Protein AF-A0A960FX25-F1 (afdb_monomer_lite)

Radius of gyration: 19.7 Å; chains: 1; bounding box: 43×53×53 Å

Sequence (145 aa):
MQFTADTWQDPAIFGINRLPGRSVPLGRPTLDGNADRIDLAGQWAFSHHTGTADLDPVELGRLGADGPPVEVPGVWQLQGCGRPYYLANTYPPGIGKRASRIPDIDPAYNEIGVYTPARWRSRRAGRIGGGSSCSKASRRAWPCS

pLDDT: mean 74.49, std 21.94, range [21.52, 95.25]

Secondary structure (DSSP, 8-state):
----TTTTT-TT-S-SSPPPP---------TTS--S-----EEEEEEEEE-SSS--HHHHHHH---S-EEEESS-GGGGTSS-----SSSPPTTB---GGG-S-B-TTT-EEEEEEEHHHHGGGS---SS---------------

Foldseek 3Di:
DDDWQCLVQDPVPPDDPDDDDDDPPPPDCDPPRDDPDDDQWDWWAKDKDAFSPPPRLVVDQVVFHDHGIDTPPDDVCVVPGDHDDDDDPDDDPQADPPPVRPRGGHRRGDMDMGTGRPVRPVVPPDPDPDDDDDDDPDDDDDDDD

Structure (mmCIF, N/CA/C/O backbone):
data_AF-A0A960FX25-F1
#
_entry.id   AF-A0A960FX25-F1
#
loop_
_atom_site.group_PDB
_atom_site.id
_atom_site.type_symbol
_atom_site.label_atom_id
_atom_site.label_alt_id
_atom_site.label_comp_id
_atom_site.label_asym_id
_atom_site.label_entity_id
_atom_site.label_seq_id
_atom_site.pdbx_PDB_ins_code
_atom_site.Cartn_x
_atom_site.Cartn_y
_atom_site.Cartn_z
_atom_site.occupancy
_atom_site.B_iso_or_equiv
_atom_site.auth_seq_id
_atom_site.auth_comp_id
_atom_site.auth_asym_id
_atom_site.auth_atom_id
_atom_site.pdbx_PDB_model_num
ATOM 1 N N . MET A 1 1 ? 8.363 21.399 -2.357 1.00 60.00 1 MET A N 1
ATOM 2 C CA . MET A 1 1 ? 8.040 20.412 -3.409 1.00 60.00 1 MET A CA 1
ATOM 3 C C . MET A 1 1 ? 6.618 19.915 -3.177 1.00 60.00 1 MET A C 1
ATOM 5 O O . MET A 1 1 ? 6.232 19.791 -2.017 1.00 60.00 1 MET A O 1
ATOM 9 N N . GLN A 1 2 ? 5.823 19.736 -4.230 1.00 71.25 2 GLN A N 1
ATOM 10 C CA . GLN A 1 2 ? 4.448 19.219 -4.150 1.00 71.25 2 GLN A CA 1
ATOM 11 C C . GLN A 1 2 ? 4.425 17.809 -4.748 1.00 71.25 2 GLN A C 1
ATOM 13 O O . GLN A 1 2 ? 5.233 17.528 -5.625 1.00 71.25 2 GLN A O 1
ATOM 18 N N . PHE A 1 3 ? 3.552 16.935 -4.246 1.00 75.38 3 PHE A N 1
ATOM 19 C CA . PHE A 1 3 ? 3.381 15.589 -4.796 1.00 75.38 3 PHE A CA 1
ATOM 20 C C . PHE A 1 3 ? 2.631 15.680 -6.133 1.00 75.38 3 PHE A C 1
ATOM 22 O O . PHE A 1 3 ? 1.602 16.353 -6.209 1.00 75.38 3 PHE A O 1
ATOM 29 N N . THR A 1 4 ? 3.159 15.029 -7.163 1.00 79.00 4 THR A N 1
ATOM 30 C CA . THR A 1 4 ? 2.606 14.937 -8.523 1.00 79.00 4 THR A CA 1
ATOM 31 C C . THR A 1 4 ? 2.347 13.476 -8.892 1.00 79.00 4 THR A C 1
ATOM 33 O O . THR A 1 4 ? 2.812 12.572 -8.195 1.00 79.00 4 THR A O 1
ATOM 36 N N . ALA A 1 5 ? 1.643 13.242 -10.003 1.00 73.69 5 ALA A N 1
ATOM 37 C CA . ALA A 1 5 ? 1.302 11.901 -10.474 1.00 73.69 5 ALA A CA 1
ATOM 38 C C . ALA A 1 5 ? 2.522 10.983 -10.673 1.00 73.69 5 ALA A C 1
ATOM 40 O O . ALA A 1 5 ? 2.395 9.798 -10.407 1.00 73.69 5 ALA A O 1
ATOM 41 N N . ASP A 1 6 ? 3.701 11.512 -11.024 1.00 79.00 6 ASP A N 1
ATOM 42 C CA . ASP A 1 6 ? 4.910 10.711 -11.307 1.00 79.00 6 ASP A CA 1
ATOM 43 C C . ASP A 1 6 ? 5.897 10.629 -10.135 1.00 79.00 6 ASP A C 1
ATOM 45 O O . ASP A 1 6 ? 6.931 9.968 -10.218 1.00 79.00 6 ASP A O 1
ATOM 49 N N . THR A 1 7 ? 5.597 11.291 -9.013 1.00 84.31 7 THR A N 1
ATOM 50 C CA . THR A 1 7 ? 6.523 11.400 -7.869 1.00 84.31 7 THR A CA 1
ATOM 51 C C . THR A 1 7 ? 6.960 10.033 -7.323 1.00 84.31 7 THR A C 1
ATOM 53 O O . THR A 1 7 ? 8.038 9.913 -6.751 1.00 84.31 7 THR A O 1
ATOM 56 N N . TRP A 1 8 ? 6.138 8.996 -7.495 1.00 82.06 8 TRP A N 1
ATOM 57 C CA . TRP A 1 8 ? 6.412 7.639 -7.018 1.00 82.06 8 TRP A CA 1
ATOM 58 C C . TRP A 1 8 ? 7.429 6.861 -7.870 1.00 82.06 8 TRP A C 1
ATOM 60 O O . TRP A 1 8 ? 7.925 5.840 -7.398 1.00 82.06 8 TRP A O 1
ATOM 70 N N . GLN A 1 9 ? 7.743 7.315 -9.088 1.00 83.69 9 GLN A N 1
ATOM 71 C CA . GLN A 1 9 ? 8.742 6.676 -9.956 1.00 83.69 9 GLN A CA 1
ATOM 72 C C . GLN A 1 9 ? 10.164 7.198 -9.716 1.00 83.69 9 GLN A C 1
ATOM 74 O O . GLN A 1 9 ? 11.127 6.519 -10.061 1.00 83.69 9 GLN A O 1
ATOM 79 N N . ASP A 1 10 ? 10.316 8.391 -9.135 1.00 86.31 10 ASP A N 1
ATOM 80 C CA . ASP A 1 10 ? 11.628 9.005 -8.929 1.00 86.31 10 ASP A CA 1
ATOM 81 C C . ASP A 1 10 ? 12.309 8.456 -7.657 1.00 86.31 10 ASP A C 1
ATOM 83 O O . ASP A 1 10 ? 11.876 8.770 -6.540 1.00 86.31 10 ASP A O 1
ATOM 87 N N . PRO A 1 11 ? 13.412 7.690 -7.777 1.00 84.81 11 PRO A N 1
ATOM 88 C CA . PRO A 1 11 ? 14.116 7.142 -6.621 1.00 84.81 11 PRO A CA 1
ATOM 89 C C . PRO A 1 11 ? 14.768 8.214 -5.735 1.00 84.81 11 PRO A C 1
ATOM 91 O O . PRO A 1 11 ? 15.070 7.938 -4.572 1.00 84.81 11 PRO A O 1
ATOM 94 N N . ALA A 1 12 ? 14.992 9.433 -6.240 1.00 88.81 12 ALA A N 1
ATOM 95 C CA . ALA A 1 12 ? 15.513 10.534 -5.435 1.00 88.81 12 ALA A CA 1
ATOM 96 C C . ALA A 1 12 ? 14.465 11.082 -4.450 1.00 88.81 12 ALA A C 1
ATOM 98 O O . ALA A 1 12 ? 14.823 11.721 -3.454 1.00 88.81 12 ALA A O 1
ATOM 99 N N . ILE A 1 13 ? 13.173 10.817 -4.683 1.00 88.19 13 ILE A N 1
ATOM 100 C CA . ILE A 1 13 ? 12.080 11.298 -3.839 1.00 88.19 13 ILE A CA 1
ATOM 101 C C . ILE A 1 13 ? 11.690 10.224 -2.818 1.00 88.19 13 ILE A C 1
ATOM 103 O O . ILE A 1 13 ? 10.755 9.451 -2.988 1.00 88.19 13 ILE A O 1
ATOM 107 N N . PHE A 1 14 ? 12.372 10.225 -1.674 1.00 86.50 14 PHE A N 1
ATOM 108 C CA . PHE A 1 14 ? 12.079 9.320 -0.551 1.00 86.50 14 PHE A CA 1
ATOM 109 C C . PHE A 1 14 ? 11.101 9.912 0.488 1.00 86.50 14 PHE A C 1
ATOM 111 O O . PHE A 1 14 ? 10.741 9.260 1.474 1.00 86.50 14 PHE A O 1
ATOM 118 N N . GLY A 1 15 ? 10.671 11.166 0.306 1.00 86.56 15 GLY A N 1
ATOM 119 C CA . GLY A 1 15 ? 9.672 11.801 1.162 1.00 86.56 15 GLY A CA 1
ATOM 120 C C . GLY A 1 15 ? 9.429 13.275 0.847 1.00 86.56 15 GLY A C 1
ATOM 121 O O . GLY A 1 15 ? 10.362 14.057 0.691 1.00 86.56 15 GLY A O 1
ATOM 122 N N . ILE A 1 16 ? 8.157 13.677 0.832 1.00 88.06 16 ILE A N 1
ATOM 123 C CA . ILE A 1 16 ? 7.739 15.076 0.684 1.00 88.06 16 ILE A CA 1
ATOM 124 C C . ILE A 1 16 ? 7.135 15.546 2.005 1.00 88.06 16 ILE A C 1
ATOM 126 O O . ILE A 1 16 ? 6.210 14.926 2.522 1.00 88.06 16 ILE A O 1
ATOM 130 N N . ASN A 1 17 ? 7.655 16.646 2.560 1.00 90.69 17 ASN A N 1
ATOM 131 C CA . ASN A 1 17 ? 7.191 17.249 3.821 1.00 90.69 17 ASN A CA 1
ATOM 132 C C . ASN A 1 17 ? 7.167 16.282 5.025 1.00 90.69 17 ASN A C 1
ATOM 134 O O . ASN A 1 17 ? 6.469 16.523 6.013 1.00 90.69 17 ASN A O 1
ATOM 138 N N . ARG A 1 18 ? 7.929 15.182 4.962 1.00 87.50 18 ARG A N 1
ATOM 139 C CA . ARG A 1 18 ? 8.079 14.241 6.073 1.00 87.50 18 ARG A CA 1
ATOM 140 C C . ARG A 1 18 ? 8.904 14.904 7.173 1.00 87.50 18 ARG A C 1
ATOM 142 O O . ARG A 1 18 ? 9.933 15.518 6.902 1.00 87.50 18 ARG A O 1
ATOM 149 N N . LEU A 1 19 ? 8.463 14.768 8.422 1.00 87.06 19 LEU A N 1
ATOM 150 C CA . LEU A 1 19 ? 9.259 15.219 9.563 1.00 87.06 19 LEU A CA 1
ATOM 151 C C . LEU A 1 19 ? 10.584 14.437 9.636 1.00 87.06 19 LEU A C 1
ATOM 153 O O . LEU A 1 19 ? 10.582 13.241 9.328 1.00 87.06 19 LEU A O 1
ATOM 157 N N . PRO A 1 20 ? 11.680 15.061 10.104 1.00 90.94 20 PRO A N 1
ATOM 158 C CA . PRO A 1 20 ? 12.945 14.368 10.319 1.00 90.94 20 PRO A CA 1
ATOM 159 C C . PRO A 1 20 ? 12.790 13.136 11.218 1.00 90.94 20 PRO A C 1
ATOM 161 O O . PRO A 1 20 ? 11.946 13.110 12.128 1.00 90.94 20 PRO A O 1
ATOM 164 N N . GLY A 1 21 ? 13.626 12.125 10.964 1.00 88.69 21 GLY A N 1
ATOM 165 C CA . GLY A 1 21 ? 13.727 10.939 11.808 1.00 88.69 21 GLY A CA 1
ATOM 166 C C . GLY A 1 21 ? 14.083 11.329 13.242 1.00 88.69 21 GLY A C 1
ATOM 167 O O . GLY A 1 21 ? 15.007 12.105 13.468 1.00 88.69 21 GLY A O 1
ATOM 168 N N . ARG A 1 22 ? 13.319 10.821 14.209 1.00 85.94 22 ARG A N 1
ATOM 169 C CA . ARG A 1 22 ? 13.498 11.067 15.647 1.00 85.94 22 ARG A CA 1
ATOM 170 C C . ARG A 1 22 ? 13.039 9.847 16.440 1.00 85.94 22 ARG A C 1
ATOM 172 O O . ARG A 1 22 ? 12.289 9.029 15.907 1.00 85.94 22 ARG A O 1
ATOM 179 N N . SER A 1 23 ? 13.461 9.742 17.699 1.00 84.56 23 SER A N 1
ATOM 180 C CA . SER A 1 23 ? 12.984 8.697 18.608 1.00 84.56 23 SER A CA 1
ATOM 181 C C . SER A 1 23 ? 11.463 8.746 18.755 1.00 84.56 23 SER A C 1
ATOM 183 O O . SER A 1 23 ? 10.841 9.806 18.627 1.00 84.56 23 SER A O 1
ATOM 185 N N . VAL A 1 24 ? 10.850 7.585 19.004 1.00 75.75 24 VAL A N 1
ATOM 186 C CA . VAL A 1 24 ? 9.411 7.509 19.265 1.00 75.75 24 VAL A CA 1
ATOM 187 C C . VAL A 1 24 ? 9.133 8.310 20.535 1.00 75.75 24 VAL A C 1
ATOM 189 O O . VAL A 1 24 ? 9.654 7.946 21.592 1.00 75.75 24 VAL A O 1
ATOM 192 N N . PRO A 1 25 ? 8.320 9.381 20.473 1.00 67.56 25 PRO A N 1
ATOM 193 C CA . PRO A 1 25 ? 7.843 10.016 21.681 1.00 67.56 25 PRO A CA 1
ATOM 194 C C . PRO A 1 25 ? 6.848 9.041 22.306 1.00 67.56 25 PRO A C 1
ATOM 196 O O . PRO A 1 25 ? 5.670 9.002 21.947 1.00 67.56 25 PRO A O 1
ATOM 199 N N . LEU A 1 26 ? 7.335 8.195 23.208 1.00 62.41 26 LEU A N 1
ATOM 200 C CA . LEU A 1 26 ? 6.469 7.531 24.161 1.00 62.41 26 LEU A CA 1
ATOM 201 C C . LEU A 1 26 ? 5.921 8.663 25.020 1.00 62.41 26 LEU A C 1
ATOM 203 O O . LEU A 1 26 ? 6.629 9.202 25.869 1.00 62.41 26 LEU A O 1
ATOM 207 N N . GLY A 1 27 ? 4.707 9.115 24.697 1.00 57.25 27 GLY A N 1
ATOM 208 C CA . GLY A 1 27 ? 4.000 10.067 25.537 1.00 57.25 27 GLY A CA 1
ATOM 209 C C . GLY A 1 27 ? 4.067 9.530 26.956 1.00 57.25 27 GLY A C 1
ATOM 210 O O . GLY A 1 27 ? 3.687 8.382 27.191 1.00 57.25 27 GLY A O 1
ATOM 211 N N . ARG A 1 28 ? 4.627 10.318 27.877 1.00 53.38 28 ARG A N 1
ATOM 212 C CA . ARG A 1 28 ? 4.500 10.014 29.298 1.00 53.38 28 ARG A CA 1
ATOM 213 C C . ARG A 1 28 ? 2.996 9.839 29.516 1.00 53.38 28 ARG A C 1
ATOM 215 O O . ARG A 1 28 ? 2.272 10.748 29.102 1.00 53.38 28 ARG A O 1
ATOM 222 N N . PRO A 1 29 ? 2.502 8.717 30.070 1.00 54.56 29 PRO A N 1
ATOM 223 C CA . PRO A 1 29 ? 1.145 8.731 30.575 1.00 54.56 29 PRO A CA 1
ATOM 224 C C . PRO A 1 29 ? 1.129 9.913 31.539 1.00 54.56 29 PRO A C 1
ATOM 226 O O . PRO A 1 29 ? 1.906 9.965 32.497 1.00 54.56 29 PRO A O 1
ATOM 229 N N . THR A 1 30 ? 0.367 10.947 31.201 1.00 51.56 30 THR A N 1
ATOM 230 C CA . THR A 1 30 ? -0.002 11.969 32.168 1.00 51.56 30 THR A CA 1
ATOM 231 C C . THR A 1 30 ? -0.488 11.224 33.411 1.00 51.56 30 THR A C 1
ATOM 233 O O . THR A 1 30 ? -1.009 10.110 33.310 1.00 51.56 30 THR A O 1
ATOM 236 N N . LEU A 1 31 ? -0.272 11.796 34.596 1.00 52.19 31 LEU A N 1
ATOM 237 C CA . LEU A 1 31 ? -0.729 11.214 35.867 1.00 52.19 31 LEU A CA 1
ATOM 238 C C . LEU A 1 31 ? -2.239 10.859 35.850 1.00 52.19 31 LEU A C 1
ATOM 240 O O . LEU A 1 31 ? -2.689 10.082 36.682 1.00 52.19 31 LEU A O 1
ATOM 244 N N . ASP A 1 32 ? -2.966 11.347 34.838 1.00 54.31 32 ASP A N 1
ATOM 245 C CA . ASP A 1 32 ? -4.396 11.191 34.582 1.00 54.31 32 ASP A CA 1
ATOM 246 C C . ASP A 1 32 ? -4.750 10.131 33.507 1.00 54.31 32 ASP A C 1
ATOM 248 O O . ASP A 1 32 ? -5.904 10.024 33.101 1.00 54.31 32 ASP A O 1
ATOM 252 N N . GLY A 1 33 ? -3.781 9.357 32.996 1.00 53.47 33 GLY A N 1
ATOM 253 C CA . GLY A 1 33 ? -4.020 8.180 32.140 1.00 53.47 33 GLY A CA 1
ATOM 254 C C . GLY A 1 33 ? -4.474 8.442 30.694 1.00 53.47 33 GLY A C 1
ATOM 255 O O . GLY A 1 33 ? -4.560 7.500 29.908 1.00 53.47 33 GLY A O 1
ATOM 256 N N . ASN A 1 34 ? -4.712 9.695 30.302 1.00 53.81 34 ASN A N 1
ATOM 257 C CA . ASN A 1 34 ? -5.120 10.047 28.941 1.00 53.81 34 ASN A CA 1
ATOM 258 C C . ASN A 1 34 ? -3.914 10.441 28.089 1.00 53.81 34 ASN A C 1
ATOM 260 O O . ASN A 1 34 ? -3.384 11.546 28.195 1.00 53.81 34 ASN A O 1
ATOM 264 N N . ALA A 1 35 ? -3.488 9.541 27.206 1.00 58.66 35 ALA A N 1
ATOM 265 C CA . ALA A 1 35 ? -2.564 9.908 26.146 1.00 58.66 35 ALA A CA 1
ATOM 266 C C . ALA A 1 35 ? -3.305 10.765 25.103 1.00 58.66 35 ALA A C 1
ATOM 268 O O . ALA A 1 35 ? -4.376 10.369 24.650 1.00 58.66 35 ALA A O 1
ATOM 269 N N . ASP A 1 36 ? -2.705 11.870 24.646 1.00 70.81 36 ASP A N 1
ATOM 270 C CA . ASP A 1 36 ? -3.129 12.650 23.463 1.00 70.81 36 ASP A CA 1
ATOM 271 C C . ASP A 1 36 ? -2.930 11.847 22.155 1.00 70.81 36 ASP A C 1
ATOM 273 O O . ASP A 1 36 ? -2.308 12.291 21.185 1.00 70.81 36 ASP A O 1
ATOM 277 N N . ARG A 1 37 ? -3.374 10.590 22.140 1.00 73.19 37 ARG A N 1
ATOM 278 C CA . ARG A 1 37 ? -3.179 9.616 21.073 1.00 73.19 37 ARG A CA 1
ATOM 279 C C . ARG A 1 37 ? -4.530 9.040 20.713 1.00 73.19 37 ARG A C 1
ATOM 281 O O . ARG A 1 37 ? -5.251 8.527 21.557 1.00 73.19 37 ARG A O 1
ATOM 288 N N . ILE A 1 38 ? -4.842 9.109 19.429 1.00 79.88 38 ILE A N 1
ATOM 289 C CA . ILE A 1 38 ? -6.066 8.546 18.879 1.00 79.88 38 ILE A CA 1
ATOM 290 C C . ILE A 1 38 ? -5.659 7.343 18.042 1.00 79.88 38 ILE A C 1
ATOM 292 O O . ILE A 1 38 ? -4.889 7.495 17.091 1.00 79.88 38 ILE A O 1
ATOM 296 N N . ASP A 1 39 ? -6.171 6.169 18.403 1.00 82.88 39 ASP A N 1
ATOM 297 C CA . ASP A 1 39 ? -6.050 4.981 17.567 1.00 82.88 39 ASP A CA 1
ATOM 298 C C . ASP A 1 39 ? -6.938 5.124 16.324 1.00 82.88 39 ASP A C 1
ATOM 300 O O . ASP A 1 39 ? -8.059 5.638 16.386 1.00 82.88 39 ASP A O 1
ATOM 304 N N . LEU A 1 40 ? -6.391 4.727 15.179 1.00 89.25 40 LEU A N 1
ATOM 305 C CA . LEU A 1 40 ? -7.055 4.764 13.881 1.00 89.25 40 LEU A CA 1
ATOM 306 C C . LEU A 1 40 ? -7.329 3.361 13.327 1.00 89.25 40 LEU A C 1
ATOM 308 O O . LEU A 1 40 ? -7.787 3.251 12.189 1.00 89.25 40 LEU A O 1
ATOM 312 N N . ALA A 1 41 ? -7.049 2.311 14.100 1.00 91.31 41 ALA A N 1
ATOM 313 C CA . ALA A 1 41 ? -7.418 0.949 13.755 1.00 91.31 41 ALA A CA 1
ATOM 314 C C . ALA A 1 41 ? -8.945 0.783 13.638 1.00 91.31 41 ALA A C 1
ATOM 316 O O . ALA A 1 41 ? -9.727 1.519 14.247 1.00 91.31 41 ALA A O 1
ATOM 317 N N . GLY A 1 42 ? -9.367 -0.187 12.828 1.00 91.19 42 GLY A N 1
ATOM 318 C CA . GLY A 1 42 ? -10.768 -0.537 12.613 1.00 91.19 42 GLY A CA 1
ATOM 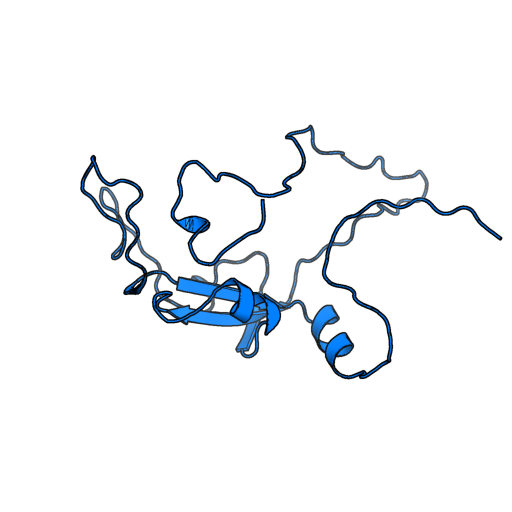319 C C . GLY A 1 42 ? -11.152 -0.583 11.138 1.00 91.19 42 GLY A C 1
ATOM 320 O O . GLY A 1 42 ? -10.328 -0.854 10.270 1.00 91.19 42 GLY A O 1
ATOM 321 N N . GLN A 1 43 ? -12.430 -0.326 10.860 1.00 94.12 43 GLN A N 1
ATOM 322 C CA . GLN A 1 43 ? -13.020 -0.455 9.527 1.00 94.12 43 GLN A CA 1
ATOM 323 C C . GLN A 1 43 ? -12.900 0.843 8.720 1.00 94.12 43 GLN A C 1
ATOM 325 O O . GLN A 1 43 ? -13.334 1.916 9.156 1.00 94.12 43 GLN A O 1
ATOM 330 N N . TRP A 1 44 ? -12.324 0.743 7.525 1.00 94.75 44 TRP A N 1
ATOM 331 C CA . TRP A 1 44 ? -12.123 1.864 6.605 1.00 94.75 44 TRP A CA 1
ATOM 332 C C . TRP A 1 44 ? -12.743 1.533 5.260 1.00 94.75 44 TRP A C 1
ATOM 334 O O . TRP A 1 44 ? -12.473 0.463 4.734 1.00 94.75 44 TRP A O 1
ATOM 344 N N . ALA A 1 45 ? -13.518 2.451 4.676 1.00 94.56 45 ALA A N 1
ATOM 345 C CA . ALA A 1 45 ? -13.986 2.285 3.301 1.00 94.56 45 ALA A CA 1
ATOM 346 C C . ALA A 1 45 ? -12.777 2.148 2.368 1.00 94.56 45 ALA A C 1
ATOM 348 O O . ALA A 1 45 ? -11.797 2.887 2.532 1.00 94.56 45 ALA A O 1
ATOM 349 N N . PHE A 1 46 ? -12.859 1.226 1.410 1.00 94.75 46 PHE A N 1
ATOM 350 C CA . PHE A 1 46 ? -11.734 0.864 0.558 1.00 94.75 46 PHE A CA 1
ATOM 351 C C . PHE A 1 46 ? -12.131 0.769 -0.911 1.00 94.75 46 PHE A C 1
ATOM 353 O O . PHE A 1 46 ? -13.158 0.190 -1.249 1.00 94.75 46 PHE A O 1
ATOM 360 N N . SER A 1 47 ? -11.299 1.325 -1.789 1.00 93.75 47 SER A N 1
ATOM 361 C CA . SER A 1 47 ? -11.431 1.183 -3.240 1.00 93.75 47 SER A CA 1
ATOM 362 C C . SER A 1 47 ? -10.116 0.693 -3.824 1.00 93.75 47 SER A C 1
ATOM 364 O O . SER A 1 47 ? -9.068 1.299 -3.599 1.00 93.75 47 SER A O 1
ATOM 366 N N . HIS A 1 48 ? -10.191 -0.405 -4.571 1.00 93.38 48 HIS A N 1
ATOM 367 C CA . HIS A 1 48 ? -9.065 -1.018 -5.261 1.00 93.38 48 HIS A CA 1
ATOM 368 C C . HIS A 1 48 ? -9.131 -0.700 -6.754 1.00 93.38 48 HIS A C 1
ATOM 370 O O . HIS A 1 48 ? -10.164 -0.916 -7.388 1.00 93.38 48 HIS A O 1
ATOM 376 N N . HIS A 1 49 ? -8.023 -0.219 -7.308 1.00 90.50 49 HIS A N 1
ATOM 377 C CA . HIS A 1 49 ? -7.876 0.100 -8.722 1.00 90.50 49 HIS A CA 1
ATOM 378 C C . HIS A 1 49 ? -6.623 -0.577 -9.274 1.00 90.50 49 HIS A C 1
ATOM 380 O O . HIS A 1 49 ? -5.582 -0.590 -8.622 1.00 90.50 49 HIS A O 1
ATOM 386 N N . THR A 1 50 ? -6.717 -1.112 -10.486 1.00 87.69 50 THR A N 1
ATOM 387 C CA . THR A 1 50 ? -5.595 -1.726 -11.204 1.00 87.69 50 THR A CA 1
ATOM 388 C C . THR A 1 50 ? -5.213 -0.852 -12.387 1.00 87.69 50 THR A C 1
ATOM 390 O O . THR A 1 50 ? -6.090 -0.484 -13.169 1.00 87.69 50 THR A O 1
ATOM 393 N N . GLY A 1 51 ? -3.921 -0.581 -12.546 1.00 82.62 51 GLY A N 1
ATOM 394 C CA . GLY A 1 51 ? -3.405 0.267 -13.609 1.00 82.62 51 GLY A CA 1
ATOM 395 C C . GLY A 1 51 ? -3.457 1.746 -13.229 1.00 82.62 51 GLY A C 1
ATOM 396 O O . GLY A 1 51 ? -4.504 2.281 -12.885 1.00 82.62 51 GLY A O 1
ATOM 397 N N . THR A 1 52 ? -2.317 2.424 -13.303 1.00 78.38 52 THR A N 1
ATOM 398 C CA . THR A 1 52 ? -2.151 3.842 -12.953 1.00 78.38 52 THR A CA 1
ATOM 399 C C . THR A 1 52 ? -1.868 4.719 -14.167 1.00 78.38 52 THR A C 1
ATOM 401 O O . THR A 1 52 ? -1.584 5.897 -14.002 1.00 78.38 52 THR A O 1
ATOM 404 N N . ALA A 1 53 ? -1.911 4.156 -15.379 1.00 72.56 53 ALA A N 1
ATOM 405 C CA . ALA A 1 53 ? -1.636 4.894 -16.613 1.00 72.56 53 ALA A CA 1
ATOM 406 C C . ALA A 1 53 ? -2.664 6.014 -16.859 1.00 72.56 53 ALA A C 1
ATOM 408 O O . ALA A 1 53 ? -2.282 7.126 -17.206 1.00 72.56 53 ALA A O 1
ATOM 409 N N . ASP A 1 54 ? -3.946 5.733 -16.601 1.00 76.19 54 ASP A N 1
ATOM 410 C CA . ASP A 1 54 ? -5.057 6.672 -16.823 1.00 76.19 54 ASP A CA 1
ATOM 411 C C . ASP A 1 54 ? -5.658 7.219 -15.515 1.00 76.19 54 ASP A C 1
ATOM 413 O O . ASP A 1 54 ? -6.674 7.916 -15.524 1.00 76.19 54 ASP A O 1
ATOM 417 N N . LEU A 1 55 ? -5.059 6.882 -14.368 1.00 80.81 55 LEU A N 1
ATOM 418 C CA . LEU A 1 55 ? -5.566 7.247 -13.048 1.00 80.81 55 LEU A CA 1
ATOM 419 C C . LEU A 1 55 ? -4.569 8.152 -12.329 1.00 80.81 55 LEU A C 1
ATOM 421 O O . LEU A 1 55 ? -3.458 7.726 -12.029 1.00 80.81 55 LEU A O 1
ATOM 425 N N . ASP A 1 56 ? -4.995 9.368 -11.980 1.00 84.06 56 ASP A N 1
ATOM 426 C CA . ASP A 1 56 ? -4.225 10.250 -11.100 1.00 84.06 56 ASP A CA 1
ATOM 427 C C . ASP A 1 56 ? -4.422 9.825 -9.628 1.00 84.06 56 ASP A C 1
ATOM 429 O O . ASP A 1 56 ? -5.525 9.982 -9.080 1.00 84.06 56 ASP A O 1
ATOM 433 N N . PRO A 1 57 ? -3.374 9.325 -8.939 1.00 82.00 57 PRO A N 1
ATOM 434 C CA . PRO A 1 57 ? -3.476 8.904 -7.544 1.00 82.00 57 PRO A CA 1
ATOM 435 C C . PRO A 1 57 ? -3.871 10.045 -6.595 1.00 82.00 57 PRO A C 1
ATOM 437 O O . PRO A 1 57 ? -4.491 9.803 -5.555 1.00 82.00 57 PRO A O 1
ATOM 440 N N . VAL A 1 58 ? -3.523 11.293 -6.929 1.00 84.50 58 VAL A N 1
ATOM 441 C CA . VAL A 1 58 ? -3.847 12.472 -6.116 1.00 84.50 58 VAL A CA 1
ATOM 442 C C . VAL A 1 58 ? -5.341 12.754 -6.166 1.00 84.50 58 VAL A C 1
ATOM 444 O O . VAL A 1 58 ? -5.958 12.975 -5.120 1.00 84.50 58 VAL A O 1
ATOM 447 N N . GLU A 1 59 ? -5.935 12.717 -7.356 1.00 86.25 59 GLU A N 1
ATOM 448 C CA . GLU A 1 59 ? -7.373 12.931 -7.522 1.00 86.25 59 GLU A CA 1
ATOM 449 C C . GLU A 1 59 ? -8.183 11.766 -6.939 1.00 86.25 59 GLU A C 1
ATOM 451 O O . GLU A 1 59 ? -9.161 12.008 -6.229 1.00 86.25 59 GLU A O 1
ATOM 456 N N . LEU A 1 60 ? -7.729 10.516 -7.106 1.00 85.88 60 LEU A N 1
ATOM 457 C CA . LEU A 1 60 ? -8.325 9.352 -6.435 1.00 85.88 60 LEU A CA 1
ATOM 458 C C . LEU A 1 60 ? -8.324 9.507 -4.908 1.00 85.88 60 LEU A C 1
ATOM 460 O O . LEU A 1 60 ? -9.338 9.274 -4.247 1.00 85.88 60 LEU A O 1
ATOM 464 N N . GLY A 1 61 ? -7.206 9.960 -4.333 1.00 85.81 61 GLY A N 1
ATOM 465 C CA . GLY A 1 61 ? -7.106 10.226 -2.900 1.00 85.81 61 GLY A CA 1
ATOM 466 C C . GLY A 1 61 ? -8.058 11.329 -2.422 1.00 85.81 61 GLY A C 1
ATOM 467 O O . GLY A 1 61 ? -8.623 11.225 -1.331 1.00 85.81 61 GLY A O 1
ATOM 468 N N . ARG A 1 62 ? -8.277 12.374 -3.235 1.00 86.75 62 ARG A N 1
ATOM 469 C CA . ARG A 1 62 ? -9.236 13.455 -2.934 1.00 86.75 62 ARG A CA 1
ATOM 470 C C . ARG A 1 62 ? -10.683 12.987 -3.016 1.00 86.75 62 ARG A C 1
ATOM 472 O O . ARG A 1 62 ? -11.482 13.352 -2.151 1.00 86.75 62 ARG A O 1
ATOM 479 N N . LEU A 1 63 ? -11.013 12.181 -4.024 1.00 88.62 63 LEU A N 1
ATOM 480 C CA . LEU A 1 63 ? -12.327 11.559 -4.159 1.00 88.62 63 LEU A CA 1
ATOM 481 C C . LEU A 1 63 ? -12.604 10.621 -2.975 1.00 88.62 63 LEU A C 1
ATOM 483 O O . LEU A 1 63 ? -13.714 10.588 -2.440 1.00 88.62 63 LEU A O 1
ATOM 487 N N . GLY A 1 64 ? -11.573 9.935 -2.485 1.00 88.94 64 GLY A N 1
ATOM 488 C CA . GLY A 1 64 ? -11.668 8.963 -1.404 1.00 88.94 64 GLY A CA 1
ATOM 489 C C . GLY A 1 64 ? -12.350 7.664 -1.836 1.00 88.94 64 GLY A C 1
ATOM 490 O O . GLY A 1 64 ? -12.785 7.507 -2.971 1.00 88.94 64 GLY A O 1
ATOM 491 N N . ALA A 1 65 ? -12.419 6.721 -0.904 1.00 91.06 65 ALA A N 1
ATOM 492 C CA . ALA A 1 65 ? -12.873 5.366 -1.171 1.00 91.06 65 ALA A CA 1
ATOM 493 C C . ALA A 1 65 ? -14.398 5.238 -1.143 1.00 91.06 65 ALA A C 1
ATOM 495 O O . ALA A 1 65 ? -15.037 5.682 -0.178 1.00 91.06 65 ALA A O 1
ATOM 496 N N . ASP A 1 66 ? -14.956 4.551 -2.143 1.00 89.19 66 ASP A N 1
ATOM 497 C CA . ASP A 1 66 ? -16.388 4.254 -2.246 1.00 89.19 66 ASP A CA 1
ATOM 498 C C . ASP A 1 66 ? -16.786 2.775 -2.123 1.00 89.19 66 ASP A C 1
ATOM 500 O O . ASP A 1 66 ? -17.966 2.444 -2.091 1.00 89.19 66 ASP A O 1
ATOM 504 N N . GLY A 1 67 ? -15.815 1.872 -2.008 1.00 89.69 67 GLY A N 1
ATOM 505 C CA . GLY A 1 67 ? -16.094 0.445 -1.880 1.00 89.69 67 GLY A CA 1
ATOM 506 C C . GLY A 1 67 ? -16.364 -0.027 -0.442 1.00 89.69 67 GLY A C 1
ATOM 507 O O . GLY A 1 67 ? -16.437 0.780 0.498 1.00 89.69 67 GLY A O 1
ATOM 508 N N . PRO A 1 68 ? -16.530 -1.354 -0.268 1.00 91.31 68 PRO A N 1
ATOM 509 C CA . PRO A 1 68 ? -16.780 -1.964 1.032 1.00 91.31 68 PRO A CA 1
ATOM 510 C C . PRO A 1 68 ? -15.620 -1.702 2.002 1.00 91.31 68 PRO A C 1
ATOM 512 O O . PRO A 1 68 ? -14.488 -1.455 1.574 1.00 91.31 68 PRO A O 1
ATOM 515 N N . PRO A 1 69 ? -15.883 -1.718 3.318 1.00 92.94 69 PRO A N 1
ATOM 516 C CA . PRO A 1 69 ? -14.834 -1.495 4.286 1.00 92.94 69 PRO A CA 1
ATOM 517 C C . PRO A 1 69 ? -13.869 -2.683 4.384 1.00 92.94 69 PRO A C 1
ATOM 519 O O . PRO A 1 69 ? -14.265 -3.833 4.206 1.00 92.94 69 PRO A O 1
ATOM 522 N N . VAL A 1 70 ? -12.613 -2.375 4.704 1.00 94.56 70 VAL A N 1
ATOM 523 C CA . VAL A 1 70 ? -11.551 -3.329 5.049 1.00 94.56 70 VAL A CA 1
ATOM 524 C C . VAL A 1 70 ? -11.051 -3.066 6.466 1.00 94.56 70 VAL A C 1
ATOM 526 O O . VAL A 1 70 ? -11.114 -1.937 6.970 1.00 94.56 70 VAL A O 1
ATOM 529 N N . GLU A 1 71 ? -10.523 -4.106 7.102 1.00 95.25 71 GLU A N 1
ATOM 530 C CA . GLU A 1 71 ? -9.885 -4.024 8.410 1.00 95.25 71 GLU A CA 1
ATOM 531 C C . GLU A 1 71 ? -8.473 -3.437 8.296 1.00 95.25 71 GLU A C 1
ATOM 533 O O . GLU A 1 71 ? -7.658 -3.873 7.474 1.00 95.25 71 GLU A O 1
ATOM 538 N N . VAL A 1 72 ? -8.189 -2.442 9.140 1.00 94.00 72 VAL A N 1
ATOM 539 C CA . VAL A 1 72 ? -6.890 -1.773 9.258 1.00 94.00 72 VAL A CA 1
ATOM 540 C C . VAL A 1 72 ? -6.393 -1.902 10.707 1.00 94.00 72 VAL A C 1
ATOM 542 O O . VAL A 1 72 ? -7.110 -1.480 11.616 1.00 94.00 72 VAL A O 1
ATOM 545 N N . PRO A 1 73 ? -5.167 -2.404 10.953 1.00 94.31 73 PRO A N 1
ATOM 546 C CA . PRO A 1 73 ? -4.179 -2.848 9.969 1.00 94.31 73 PRO A CA 1
ATOM 547 C C . PRO A 1 73 ? -4.504 -4.233 9.388 1.00 94.31 73 PRO A C 1
ATOM 549 O O . PRO A 1 73 ? -4.858 -5.156 10.109 1.00 94.31 73 PRO A O 1
ATOM 552 N N . GLY A 1 74 ? -4.307 -4.392 8.082 1.00 92.56 74 GLY A N 1
ATOM 553 C CA . GLY A 1 74 ? -4.520 -5.653 7.380 1.00 92.56 74 GLY A CA 1
ATOM 554 C C . GLY A 1 74 ? -4.086 -5.547 5.921 1.00 92.56 74 GLY A C 1
ATOM 555 O O . GLY A 1 74 ? -4.031 -4.456 5.358 1.00 92.56 74 GLY A O 1
ATOM 556 N N . VAL A 1 75 ? -3.749 -6.681 5.306 1.00 93.88 75 VAL A N 1
ATOM 557 C CA . VAL A 1 75 ? -3.354 -6.752 3.889 1.00 93.88 75 VAL A CA 1
ATOM 558 C C . VAL A 1 75 ? -4.611 -6.940 3.036 1.00 93.88 75 VAL A C 1
ATOM 560 O O . VAL A 1 75 ? -5.355 -7.895 3.261 1.00 93.88 75 VAL A O 1
ATOM 563 N N . TRP A 1 76 ? -4.863 -6.061 2.059 1.00 94.31 76 TRP A N 1
ATOM 564 C CA . TRP A 1 76 ? -6.101 -6.097 1.261 1.00 94.31 76 TRP A CA 1
ATOM 565 C C . TRP A 1 76 ? -6.231 -7.356 0.390 1.00 94.31 76 TRP A C 1
ATOM 567 O O . TRP A 1 76 ? -7.348 -7.795 0.122 1.00 94.31 76 TRP A O 1
ATOM 577 N N . GLN A 1 77 ? -5.117 -7.996 0.009 1.00 93.56 77 GLN A N 1
ATOM 578 C CA . GLN A 1 77 ? -5.130 -9.246 -0.763 1.00 93.56 77 GLN A CA 1
ATOM 579 C C . GLN A 1 77 ? -5.797 -10.397 -0.011 1.00 93.56 77 GLN A C 1
ATOM 581 O O . GLN A 1 77 ? -6.486 -11.210 -0.620 1.00 93.56 77 GLN A O 1
ATOM 586 N N . LEU A 1 78 ? -5.651 -10.446 1.316 1.00 93.00 78 LEU A N 1
ATOM 587 C CA . LEU A 1 78 ? -6.319 -11.451 2.151 1.00 93.00 78 LEU A CA 1
ATOM 588 C C . LEU A 1 78 ? -7.790 -11.110 2.417 1.00 93.00 78 LEU A C 1
ATOM 590 O O . LEU A 1 78 ? -8.546 -11.962 2.869 1.00 93.00 78 LEU A O 1
ATOM 594 N N . GLN A 1 79 ? -8.194 -9.879 2.106 1.00 95.00 79 GLN A N 1
ATOM 595 C CA . GLN A 1 79 ? -9.560 -9.378 2.241 1.00 95.00 79 GLN A CA 1
ATOM 596 C C . GLN A 1 79 ? -10.306 -9.377 0.892 1.00 95.00 79 GLN A C 1
ATOM 598 O O . GLN A 1 79 ? -11.373 -8.782 0.771 1.00 95.00 79 GLN A O 1
ATOM 603 N N . GLY A 1 80 ? -9.753 -10.051 -0.127 1.00 91.25 80 GLY A N 1
ATOM 604 C CA . GLY A 1 80 ? -10.411 -10.293 -1.415 1.00 91.25 80 GLY A CA 1
ATOM 605 C C . GLY A 1 80 ? -10.080 -9.306 -2.539 1.00 91.25 80 GLY A C 1
ATOM 606 O O . GLY A 1 80 ? -10.732 -9.359 -3.579 1.00 91.25 80 GLY A O 1
ATOM 607 N N . CYS A 1 81 ? -9.092 -8.419 -2.371 1.00 90.62 81 CYS A N 1
ATOM 608 C CA . CYS A 1 81 ? -8.723 -7.422 -3.387 1.00 90.62 81 CYS A CA 1
ATOM 609 C C . CYS A 1 81 ? -7.357 -7.706 -4.032 1.00 90.62 81 CYS A C 1
ATOM 611 O O . CYS A 1 81 ? -6.358 -7.822 -3.332 1.00 90.62 81 CYS A O 1
ATOM 613 N N . GLY A 1 82 ? -7.280 -7.742 -5.364 1.00 88.50 82 GLY A N 1
ATOM 614 C CA . GLY A 1 82 ? -6.020 -7.979 -6.083 1.00 88.50 82 GLY A CA 1
ATOM 615 C C . GLY A 1 82 ? -5.531 -9.426 -5.966 1.00 88.50 82 GLY A C 1
ATOM 616 O O . GLY A 1 82 ? -6.310 -10.342 -5.690 1.00 88.50 82 GLY A O 1
ATOM 617 N N . ARG A 1 83 ? -4.233 -9.655 -6.201 1.00 88.94 83 ARG A N 1
ATOM 618 C CA . ARG A 1 83 ? -3.639 -11.002 -6.130 1.00 88.94 83 ARG A CA 1
ATOM 619 C C . ARG A 1 83 ? -2.328 -11.006 -5.341 1.00 88.94 83 ARG A C 1
ATOM 621 O O . ARG A 1 83 ? -1.415 -10.264 -5.695 1.00 88.94 83 ARG A O 1
ATOM 628 N N . PRO A 1 84 ? -2.182 -11.861 -4.311 1.00 90.75 84 PRO A N 1
ATOM 629 C CA . PRO A 1 84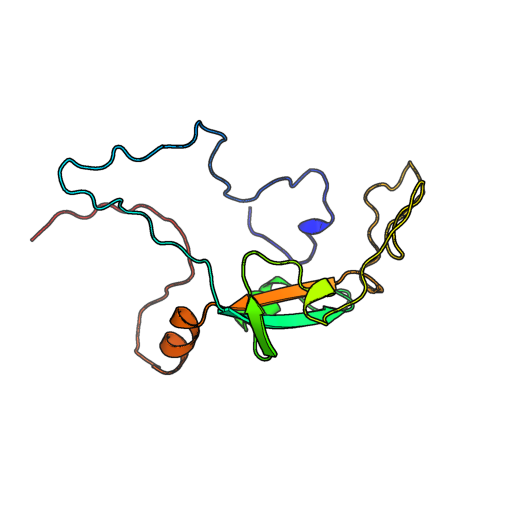 ? -0.912 -11.993 -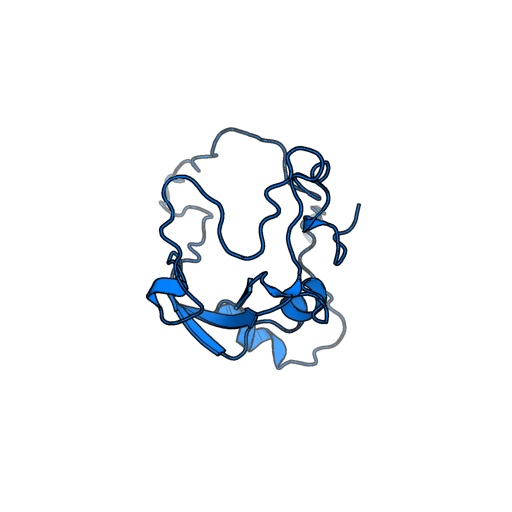3.613 1.00 90.75 84 PRO A CA 1
ATOM 630 C C . PRO A 1 84 ? 0.116 -12.704 -4.503 1.00 90.75 84 PRO A C 1
ATOM 632 O O . PRO A 1 84 ? -0.210 -13.653 -5.220 1.00 90.75 84 PRO A O 1
ATOM 635 N N . TYR A 1 85 ? 1.371 -12.267 -4.428 1.00 89.19 85 TYR A N 1
ATOM 636 C CA . TYR A 1 85 ? 2.491 -12.886 -5.133 1.00 89.19 85 TYR A CA 1
ATOM 637 C C . TYR A 1 85 ? 3.429 -13.568 -4.139 1.00 89.19 85 TYR A C 1
ATOM 639 O O . TYR A 1 85 ? 3.879 -12.947 -3.180 1.00 89.19 85 TYR A O 1
ATOM 647 N N . TYR A 1 86 ? 3.764 -14.830 -4.405 1.00 91.12 86 TYR A N 1
ATOM 648 C CA . TYR A 1 86 ? 4.836 -15.546 -3.720 1.00 91.12 86 TYR A CA 1
ATOM 649 C C . TYR A 1 86 ? 5.882 -15.960 -4.752 1.00 91.12 86 TYR A C 1
ATOM 651 O O . TYR A 1 86 ? 5.636 -16.828 -5.588 1.00 91.12 86 TYR A O 1
ATOM 659 N N . LEU A 1 87 ? 7.032 -15.290 -4.733 1.00 89.12 87 LEU A N 1
ATOM 660 C CA . LEU A 1 87 ? 8.110 -15.467 -5.702 1.00 89.12 87 LEU A CA 1
ATOM 661 C C . LEU A 1 87 ? 9.435 -15.546 -4.945 1.00 89.12 87 LEU A C 1
ATOM 663 O O . LEU A 1 87 ? 9.713 -14.692 -4.110 1.00 89.12 87 LEU A O 1
ATOM 667 N N . ALA A 1 88 ? 10.243 -16.569 -5.228 1.00 86.94 88 ALA A N 1
ATOM 668 C CA . ALA A 1 88 ? 11.480 -16.815 -4.483 1.00 86.94 88 ALA A CA 1
ATOM 669 C C . ALA A 1 88 ? 12.650 -15.936 -4.959 1.00 86.94 88 ALA A C 1
ATOM 671 O O . ALA A 1 88 ? 13.288 -15.268 -4.157 1.00 86.94 88 ALA A O 1
ATOM 672 N N . ASN A 1 89 ? 12.910 -15.912 -6.272 1.00 85.81 89 ASN A N 1
ATOM 673 C CA . ASN A 1 89 ? 14.108 -15.286 -6.859 1.00 85.81 89 ASN A CA 1
ATOM 674 C C . ASN A 1 89 ? 13.766 -14.324 -8.008 1.00 85.81 89 ASN A C 1
ATOM 676 O O . ASN A 1 89 ? 14.580 -14.079 -8.900 1.00 85.81 89 ASN A O 1
ATOM 680 N N . THR A 1 90 ? 12.527 -13.838 -8.065 1.00 86.69 90 THR A N 1
ATOM 681 C CA . THR A 1 90 ? 12.087 -12.938 -9.131 1.00 86.69 90 THR A CA 1
ATOM 682 C C . THR A 1 90 ? 11.069 -11.935 -8.620 1.00 86.69 90 THR A C 1
ATOM 684 O O . THR A 1 90 ? 10.505 -12.104 -7.541 1.00 86.69 90 THR A O 1
ATOM 687 N N . TYR A 1 91 ? 10.850 -10.885 -9.402 1.00 87.50 91 TYR A N 1
ATOM 688 C CA . TYR A 1 91 ? 9.924 -9.820 -9.057 1.00 87.50 91 TYR A CA 1
ATOM 689 C C . TYR A 1 91 ? 8.530 -10.076 -9.646 1.00 87.50 91 TYR A C 1
ATOM 691 O O . TYR A 1 91 ? 8.420 -10.758 -10.673 1.00 87.50 91 TYR A O 1
ATOM 699 N N . PRO A 1 92 ? 7.470 -9.529 -9.022 1.00 87.50 92 PRO A N 1
ATOM 700 C CA . PRO A 1 92 ? 6.114 -9.593 -9.553 1.00 87.50 92 PRO A CA 1
ATOM 701 C C . PRO A 1 92 ? 5.985 -9.022 -10.975 1.00 87.50 92 PRO A C 1
ATOM 703 O O . PRO A 1 92 ? 6.818 -8.209 -11.397 1.00 87.50 92 PRO A O 1
ATOM 706 N N . PRO A 1 93 ? 4.927 -9.412 -11.713 1.00 82.00 93 PRO A N 1
ATOM 707 C CA . PRO A 1 93 ? 4.552 -8.749 -12.957 1.00 82.00 93 PRO A CA 1
ATOM 708 C C . PRO A 1 93 ? 4.436 -7.237 -12.729 1.00 82.00 93 PRO A C 1
ATOM 710 O O . PRO A 1 93 ? 3.802 -6.810 -11.769 1.00 82.00 93 PRO A O 1
ATOM 713 N N . GLY A 1 94 ? 5.087 -6.447 -13.583 1.00 83.69 94 GLY A N 1
ATOM 714 C CA . GLY A 1 94 ? 5.117 -4.987 -13.483 1.00 83.69 94 GLY A CA 1
ATOM 715 C C . GLY A 1 94 ? 6.412 -4.393 -12.932 1.00 83.69 94 GLY A C 1
ATOM 716 O O . GLY A 1 94 ? 6.609 -3.195 -13.059 1.00 83.69 94 GLY A O 1
ATOM 717 N N . ILE A 1 95 ? 7.335 -5.193 -12.388 1.00 86.69 95 ILE A N 1
ATOM 718 C CA . ILE A 1 95 ? 8.657 -4.695 -11.981 1.00 86.69 95 ILE A CA 1
ATOM 719 C C . ILE A 1 95 ? 9.703 -5.016 -13.051 1.00 86.69 95 ILE A C 1
ATOM 721 O O . ILE A 1 95 ? 9.930 -6.176 -13.419 1.00 86.69 95 ILE A O 1
ATOM 725 N N . GLY A 1 96 ? 10.380 -3.979 -13.537 1.0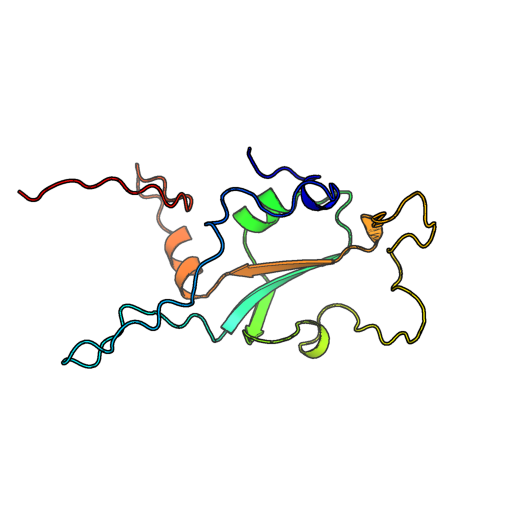0 83.31 96 GLY A N 1
ATOM 726 C CA . GLY A 1 96 ? 11.478 -4.079 -14.483 1.00 83.31 96 GLY A CA 1
ATOM 727 C C . GLY A 1 96 ? 12.686 -4.800 -13.880 1.00 83.31 96 GLY A C 1
ATOM 728 O O . GLY A 1 96 ? 13.202 -4.441 -12.828 1.00 83.31 96 GLY A O 1
ATOM 729 N N . LYS A 1 97 ? 13.179 -5.824 -14.585 1.00 82.25 97 LYS A N 1
ATOM 730 C CA . LYS A 1 97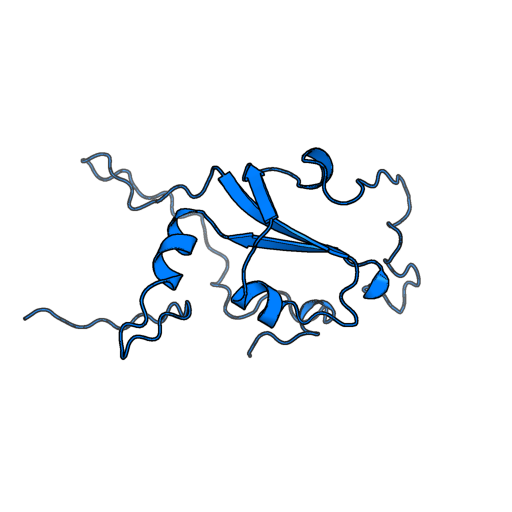 ? 14.318 -6.665 -14.153 1.00 82.25 97 LYS A CA 1
ATOM 731 C C . LYS A 1 97 ? 15.672 -6.211 -14.707 1.00 82.25 97 LYS A C 1
ATOM 733 O O . LYS A 1 97 ? 16.698 -6.826 -14.431 1.00 82.25 97 LYS A O 1
ATOM 738 N N . ARG A 1 98 ? 15.690 -5.177 -15.553 1.00 80.62 98 ARG A N 1
ATOM 739 C CA . ARG A 1 98 ? 16.920 -4.672 -16.181 1.00 80.62 98 ARG A CA 1
ATOM 740 C C . ARG A 1 98 ? 17.677 -3.826 -15.165 1.00 80.62 98 ARG A C 1
ATOM 742 O O . ARG A 1 98 ? 17.197 -2.757 -14.816 1.00 80.62 98 ARG A O 1
ATOM 749 N N . ALA A 1 99 ? 18.866 -4.268 -14.757 1.00 73.44 99 ALA A N 1
ATOM 750 C CA . ALA A 1 99 ? 19.670 -3.608 -13.723 1.00 73.44 99 ALA A CA 1
ATOM 751 C C . ALA A 1 99 ? 19.868 -2.097 -13.956 1.00 73.44 99 ALA A C 1
ATOM 753 O O . ALA A 1 99 ? 19.805 -1.319 -13.015 1.00 73.44 99 ALA A O 1
ATOM 754 N N . SER A 1 100 ? 20.029 -1.667 -15.213 1.00 78.50 100 SER A N 1
ATOM 755 C CA . SER A 1 100 ? 20.221 -0.255 -15.575 1.00 78.50 100 SER A CA 1
ATOM 756 C C . SER A 1 100 ? 18.949 0.603 -15.540 1.00 78.50 100 SER A C 1
ATOM 758 O O . SER A 1 100 ? 19.018 1.781 -15.873 1.00 78.50 100 SER A O 1
ATOM 760 N N . ARG A 1 101 ? 17.782 0.015 -15.258 1.00 72.38 101 ARG A N 1
ATOM 761 C CA . ARG A 1 101 ? 16.483 0.707 -15.245 1.00 72.38 101 ARG A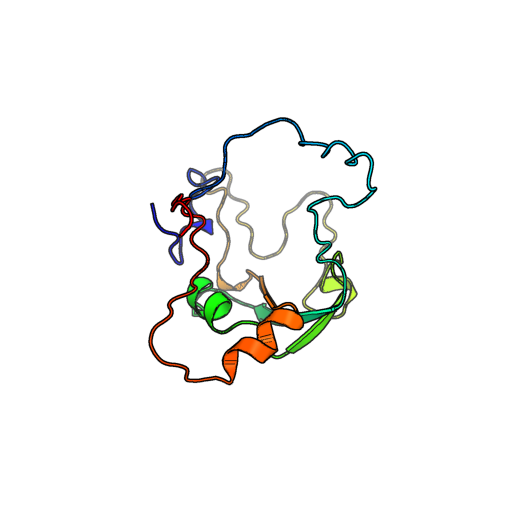 CA 1
ATOM 762 C C . ARG A 1 101 ? 15.753 0.576 -13.917 1.00 72.38 101 ARG A C 1
ATOM 764 O O . ARG A 1 101 ? 14.658 1.089 -13.800 1.00 72.38 101 ARG A O 1
ATOM 771 N N . ILE A 1 102 ? 16.320 -0.109 -12.928 1.00 75.44 102 ILE A N 1
ATOM 772 C CA . ILE A 1 102 ? 15.687 -0.201 -11.611 1.00 75.44 102 ILE A CA 1
ATOM 773 C C . ILE A 1 102 ? 15.705 1.201 -10.965 1.00 75.44 102 ILE A C 1
ATOM 775 O O . ILE A 1 102 ? 16.781 1.803 -10.924 1.00 75.44 102 ILE A O 1
ATOM 779 N N . PRO A 1 103 ? 14.580 1.713 -10.428 1.00 67.81 103 PRO A N 1
ATOM 780 C CA . PRO A 1 103 ? 13.257 1.090 -10.356 1.00 67.81 103 PRO A CA 1
ATOM 781 C C . PRO A 1 103 ? 12.380 1.457 -11.566 1.00 67.81 103 PRO A C 1
ATOM 783 O O . PRO A 1 103 ? 11.906 2.580 -11.681 1.00 67.81 103 PRO A O 1
ATOM 786 N N . ASP A 1 104 ? 12.122 0.488 -12.441 1.00 84.50 104 ASP A N 1
ATOM 787 C CA . ASP A 1 104 ? 11.153 0.623 -13.533 1.00 84.50 104 ASP A CA 1
ATOM 788 C C . ASP A 1 104 ? 9.905 -0.142 -13.107 1.00 84.50 104 ASP A C 1
ATOM 790 O O . ASP A 1 104 ? 9.986 -1.333 -12.788 1.00 84.50 104 ASP A O 1
ATOM 794 N N . ILE A 1 105 ? 8.778 0.552 -13.017 1.00 87.06 105 ILE A N 1
ATOM 795 C CA . ILE A 1 105 ? 7.504 -0.009 -12.580 1.00 87.06 105 ILE A CA 1
ATOM 796 C C . ILE A 1 105 ? 6.497 0.281 -13.681 1.00 87.06 105 ILE A C 1
ATOM 798 O O . ILE A 1 105 ? 6.215 1.440 -13.975 1.00 87.06 105 ILE A O 1
ATOM 802 N N . ASP A 1 106 ? 5.943 -0.774 -14.265 1.00 87.50 106 ASP A N 1
ATOM 803 C CA . ASP A 1 106 ? 4.931 -0.686 -15.305 1.00 87.50 106 ASP A CA 1
ATOM 804 C C . ASP A 1 106 ? 3.624 -0.127 -14.714 1.00 87.50 106 ASP A C 1
ATOM 806 O O . ASP A 1 106 ? 2.984 -0.800 -13.890 1.00 87.50 106 ASP A O 1
ATOM 810 N N . PRO A 1 107 ? 3.189 1.075 -15.137 1.00 86.19 107 PRO A N 1
ATOM 811 C CA . PRO A 1 107 ? 1.955 1.675 -14.654 1.00 86.19 107 PRO A CA 1
ATOM 812 C C . PRO A 1 107 ? 0.732 0.791 -14.898 1.00 86.19 107 PRO A C 1
ATOM 814 O O . PRO A 1 107 ? -0.209 0.861 -14.120 1.00 86.19 107 PRO A O 1
ATOM 817 N N . ALA A 1 108 ? 0.717 -0.066 -15.924 1.00 87.06 108 ALA A N 1
ATOM 818 C CA . ALA A 1 108 ? -0.438 -0.910 -16.235 1.00 87.06 108 ALA A CA 1
ATOM 819 C C . ALA A 1 108 ? -0.693 -2.007 -15.185 1.00 87.06 108 ALA A C 1
ATOM 821 O O . ALA A 1 108 ? -1.832 -2.440 -15.015 1.00 87.06 108 ALA A O 1
ATOM 822 N N . TYR A 1 109 ? 0.347 -2.443 -14.468 1.00 87.56 109 TYR A N 1
ATOM 823 C CA . TYR A 1 109 ? 0.256 -3.510 -13.462 1.00 87.56 109 TYR A CA 1
ATOM 824 C C . TYR A 1 109 ? 0.251 -2.992 -12.023 1.00 87.56 109 TYR A C 1
ATOM 826 O O . TYR A 1 109 ? 0.073 -3.778 -11.094 1.00 87.56 109 TYR A O 1
ATOM 834 N N . ASN A 1 110 ? 0.458 -1.691 -11.823 1.00 89.12 110 ASN A N 1
ATOM 835 C CA . ASN A 1 110 ? 0.504 -1.105 -10.495 1.00 89.12 110 ASN A CA 1
ATOM 836 C C . ASN A 1 110 ? -0.912 -0.983 -9.898 1.00 89.12 110 ASN A C 1
ATOM 838 O O . ASN A 1 110 ? -1.844 -0.513 -10.554 1.00 89.12 110 ASN A O 1
ATOM 842 N N . GLU A 1 111 ? -1.076 -1.432 -8.655 1.00 90.88 111 GLU A N 1
ATOM 843 C CA . GLU A 1 111 ? -2.353 -1.429 -7.933 1.00 90.88 111 GLU A CA 1
ATOM 844 C C . GLU A 1 111 ? -2.421 -0.213 -6.992 1.00 90.88 111 GLU A C 1
ATOM 846 O O . GLU A 1 111 ? -1.463 0.093 -6.280 1.00 90.88 111 GLU A O 1
ATOM 851 N N . ILE A 1 112 ? -3.568 0.470 -6.944 1.00 91.50 112 ILE A N 1
ATOM 852 C CA . ILE A 1 112 ? -3.838 1.570 -6.010 1.00 91.50 112 ILE A CA 1
ATOM 853 C C . ILE A 1 112 ? -4.948 1.152 -5.050 1.00 91.50 112 ILE A C 1
ATOM 855 O O . ILE A 1 112 ? -6.051 0.793 -5.462 1.00 91.50 112 ILE A O 1
ATOM 859 N N . GLY A 1 113 ? -4.671 1.279 -3.753 1.00 93.44 113 GLY A N 1
ATOM 860 C CA . GLY A 1 113 ? -5.669 1.190 -2.694 1.00 93.44 113 GLY A CA 1
ATOM 861 C C . GLY A 1 113 ? -5.973 2.566 -2.106 1.00 93.44 113 GLY A C 1
ATOM 862 O O . GLY A 1 113 ? -5.094 3.201 -1.522 1.00 93.44 113 GLY A O 1
ATOM 863 N N . VAL A 1 114 ? -7.219 3.020 -2.223 1.00 93.56 114 VAL A N 1
ATOM 864 C CA . VAL A 1 114 ? -7.700 4.245 -1.573 1.00 93.56 114 VAL A CA 1
ATOM 865 C C . VAL A 1 114 ? -8.411 3.862 -0.283 1.00 93.56 114 VAL A C 1
ATOM 867 O O . VAL A 1 114 ? -9.297 3.013 -0.298 1.00 93.56 114 VAL A O 1
ATOM 870 N N . TYR A 1 115 ? -8.056 4.513 0.825 1.00 93.94 115 TYR A N 1
ATOM 871 C CA . TYR A 1 115 ? -8.659 4.278 2.136 1.00 93.94 115 TYR A CA 1
ATOM 872 C C . TYR A 1 115 ? -9.337 5.540 2.654 1.00 93.94 115 TYR A C 1
ATOM 874 O O . TYR A 1 115 ? -8.779 6.637 2.598 1.00 93.94 115 TYR A O 1
ATOM 882 N N . THR A 1 116 ? -10.540 5.411 3.204 1.00 93.12 116 THR A N 1
ATOM 883 C CA . THR A 1 116 ? -11.242 6.523 3.855 1.00 93.12 116 THR A CA 1
ATOM 884 C C . THR A 1 116 ? -11.853 6.052 5.175 1.00 93.12 116 THR A C 1
ATOM 886 O O . THR A 1 116 ? -12.775 5.235 5.164 1.00 93.12 116 THR A O 1
ATOM 889 N N . PRO A 1 117 ? -11.384 6.558 6.331 1.00 89.38 117 PRO A N 1
ATOM 890 C CA . PRO A 1 117 ? -11.921 6.142 7.617 1.00 89.38 117 PRO A CA 1
ATOM 891 C C . PRO A 1 117 ? -13.348 6.661 7.787 1.00 89.38 117 PRO A C 1
ATOM 893 O O . PRO A 1 117 ? -13.663 7.795 7.411 1.00 89.38 117 PRO A O 1
ATOM 896 N N . ALA A 1 118 ? -14.207 5.849 8.406 1.00 78.00 118 ALA A N 1
ATOM 897 C CA . ALA A 1 118 ? -15.645 6.110 8.512 1.00 78.00 118 ALA A CA 1
ATOM 898 C C . ALA A 1 118 ? -15.969 7.505 9.078 1.00 78.00 118 ALA A C 1
ATOM 900 O O . ALA A 1 118 ? -16.812 8.229 8.547 1.00 78.00 118 ALA A O 1
ATOM 901 N N . ARG A 1 119 ? -15.220 7.945 10.097 1.00 73.69 119 ARG A N 1
ATOM 902 C CA . ARG A 1 119 ? -15.392 9.260 10.739 1.00 73.69 119 ARG A CA 1
ATOM 903 C C . ARG A 1 119 ? -15.139 10.468 9.822 1.00 73.69 119 ARG A C 1
ATOM 905 O O . ARG A 1 119 ? -15.458 11.592 10.200 1.00 73.69 119 ARG A O 1
ATOM 912 N N . TRP A 1 120 ? -14.525 10.273 8.653 1.00 70.88 120 TRP A N 1
ATOM 913 C CA . TRP A 1 120 ? -14.259 11.335 7.676 1.00 70.88 120 TRP A CA 1
ATOM 914 C C . TRP A 1 120 ? -15.266 11.352 6.515 1.00 70.88 120 TRP A C 1
ATOM 916 O O . TRP A 1 120 ? -15.295 12.331 5.772 1.00 70.88 120 TRP A O 1
ATOM 926 N N . ARG A 1 121 ? -16.149 10.345 6.390 1.00 61.94 121 ARG A N 1
ATOM 927 C CA . ARG A 1 121 ? -17.228 10.332 5.381 1.00 61.94 121 ARG A CA 1
ATOM 928 C C . ARG A 1 121 ? -18.346 11.334 5.688 1.00 61.94 121 ARG A C 1
ATOM 930 O O . ARG A 1 121 ? -18.813 12.021 4.786 1.00 61.94 121 ARG A O 1
ATOM 937 N N . SER A 1 122 ? -18.749 11.479 6.950 1.00 50.50 122 SER A N 1
ATOM 938 C CA . SER A 1 122 ? -19.887 12.328 7.355 1.00 50.50 122 SER A CA 1
ATOM 939 C C . SER A 1 122 ? -19.626 13.837 7.262 1.00 50.50 122 SER A C 1
ATOM 941 O O . SER A 1 122 ? -20.566 14.625 7.233 1.00 50.50 122 SER A O 1
ATOM 943 N N . ARG A 1 123 ? -18.363 14.264 7.141 1.00 53.03 123 ARG A N 1
ATOM 944 C CA . ARG A 1 123 ? -17.998 15.683 6.979 1.00 53.03 123 ARG A CA 1
ATOM 945 C C . ARG A 1 123 ? -18.148 16.212 5.546 1.00 53.03 123 ARG A C 1
ATOM 947 O O . ARG A 1 123 ? -17.963 17.404 5.331 1.00 53.03 123 ARG A O 1
ATOM 954 N N . ARG A 1 124 ? -18.494 15.360 4.572 1.00 48.62 124 ARG A N 1
ATOM 955 C CA . ARG A 1 124 ? -18.649 15.743 3.155 1.00 48.62 124 ARG A CA 1
ATOM 956 C C . ARG A 1 124 ? -20.032 16.298 2.783 1.00 48.62 124 ARG A C 1
ATOM 958 O O . ARG A 1 124 ? -20.148 16.931 1.742 1.00 48.62 124 ARG A O 1
ATOM 965 N N . ALA A 1 125 ? -21.061 16.096 3.610 1.00 34.88 125 ALA A N 1
ATOM 966 C CA . ALA A 1 125 ? -22.449 16.441 3.265 1.00 34.88 125 ALA A CA 1
ATOM 967 C C . ALA A 1 125 ? -22.881 17.878 3.635 1.00 34.88 125 ALA A C 1
ATOM 969 O O . ALA A 1 125 ? -24.014 18.266 3.368 1.00 34.88 125 ALA A O 1
ATOM 970 N N . GLY A 1 126 ? -22.002 18.691 4.228 1.00 29.83 126 GLY A N 1
ATOM 971 C CA . GLY A 1 126 ? -22.292 20.091 4.534 1.00 29.83 126 GLY A CA 1
ATOM 972 C C . GLY A 1 126 ? -21.587 21.029 3.563 1.00 29.83 126 GLY A C 1
ATOM 973 O O . GLY A 1 126 ? -20.401 21.302 3.736 1.00 29.83 126 GLY A O 1
ATOM 974 N N . ARG A 1 127 ? -22.312 21.594 2.588 1.00 30.83 127 ARG A N 1
ATOM 975 C CA . ARG A 1 127 ? -21.905 22.856 1.952 1.00 30.83 127 ARG A CA 1
ATOM 976 C C . ARG A 1 127 ? -22.049 23.955 3.004 1.00 30.83 127 ARG A C 1
ATOM 978 O O . ARG A 1 127 ? -23.071 24.623 3.077 1.00 30.83 127 ARG A O 1
ATOM 985 N N . ILE A 1 128 ? -21.035 24.092 3.849 1.00 29.73 128 ILE A N 1
ATOM 986 C CA . ILE A 1 128 ? -20.890 25.194 4.796 1.00 29.73 128 ILE A CA 1
ATOM 987 C C . ILE A 1 128 ? -19.797 26.089 4.220 1.00 29.73 128 ILE A C 1
ATOM 989 O O . ILE A 1 128 ? -18.711 25.618 3.879 1.00 29.73 128 ILE A O 1
ATOM 993 N N . GLY A 1 129 ? -20.139 27.358 3.999 1.00 28.58 129 GLY A N 1
ATOM 994 C CA . GLY A 1 129 ? -19.240 28.349 3.427 1.00 28.58 129 GLY A CA 1
ATOM 995 C C . GLY A 1 129 ? -17.928 28.465 4.202 1.00 28.58 129 GLY A C 1
ATOM 996 O O . GLY A 1 129 ? -17.892 28.271 5.411 1.00 28.58 129 GLY A O 1
ATOM 997 N N . GLY A 1 130 ? -16.862 28.800 3.471 1.00 35.41 130 GLY A N 1
ATOM 998 C CA . GLY A 1 130 ? -15.621 29.343 4.024 1.00 35.41 130 GLY A CA 1
ATOM 999 C C . GLY A 1 130 ? -14.943 28.482 5.091 1.00 35.41 130 GLY A C 1
ATOM 1000 O O . GLY A 1 130 ? -15.030 28.773 6.276 1.00 35.41 130 GLY A O 1
ATOM 1001 N N . GLY A 1 131 ? -14.188 27.466 4.675 1.00 28.00 131 GLY A N 1
ATOM 1002 C CA . GLY A 1 131 ? -13.364 26.698 5.606 1.00 28.00 131 GLY A CA 1
ATOM 1003 C C . GLY A 1 131 ? -12.596 25.582 4.920 1.00 28.00 131 GLY A C 1
ATOM 1004 O O . GLY A 1 131 ? -12.957 24.415 5.006 1.00 28.00 131 GLY A O 1
ATOM 1005 N N . SER A 1 132 ? -11.526 25.930 4.212 1.00 29.66 132 SER A N 1
ATOM 1006 C CA . SER A 1 132 ? -10.571 24.961 3.679 1.00 29.66 132 SER A CA 1
ATOM 1007 C C . SER A 1 132 ? -9.912 24.167 4.816 1.00 29.66 132 SER A C 1
ATOM 1009 O O . SER A 1 132 ? -9.041 24.696 5.502 1.00 29.66 132 SER A O 1
ATOM 1011 N N . SER A 1 133 ? -10.259 22.886 4.973 1.00 28.14 133 SER A N 1
ATOM 1012 C CA . SER A 1 133 ? -9.426 21.907 5.683 1.00 28.14 133 SER A CA 1
ATOM 1013 C C . SER A 1 133 ? -8.933 20.840 4.703 1.00 28.14 133 SER A C 1
ATOM 1015 O O . SER A 1 133 ? -9.416 19.712 4.659 1.00 28.14 133 SER A O 1
ATOM 1017 N N . CYS A 1 134 ? -7.962 21.230 3.883 1.00 26.48 134 CYS A N 1
ATOM 1018 C CA . CYS A 1 134 ? -7.000 20.304 3.300 1.00 26.48 134 CYS A CA 1
ATOM 1019 C C . CYS A 1 134 ? -5.903 20.119 4.359 1.00 26.48 134 CYS A C 1
ATOM 1021 O O . CYS A 1 134 ? -5.455 21.121 4.924 1.00 26.48 134 CYS A O 1
ATOM 1023 N N . SER A 1 135 ? -5.507 18.888 4.689 1.00 28.83 135 SER A N 1
ATOM 1024 C CA . SER A 1 135 ? -4.541 18.603 5.761 1.00 28.83 135 SER A CA 1
ATOM 1025 C C . SER A 1 135 ? -3.148 19.151 5.430 1.00 28.83 135 SER A C 1
ATOM 1027 O O . SER A 1 135 ? -2.261 18.436 4.977 1.00 28.83 135 SER A O 1
ATOM 1029 N N . LYS A 1 136 ? -2.946 20.444 5.688 1.00 27.08 136 LYS A N 1
ATOM 1030 C CA . LYS A 1 136 ? -1.648 21.072 5.917 1.00 27.08 136 LYS A CA 1
ATOM 1031 C C . LYS A 1 136 ? -1.431 21.112 7.425 1.00 27.08 136 LYS A C 1
ATOM 1033 O O . LYS A 1 136 ? -2.119 21.846 8.128 1.00 27.08 136 LYS A O 1
ATOM 1038 N N . ALA A 1 137 ? -0.447 20.372 7.926 1.00 30.44 137 ALA A N 1
ATOM 1039 C CA . ALA A 1 137 ? 0.075 20.596 9.270 1.00 30.44 137 ALA A CA 1
ATOM 1040 C C . ALA A 1 137 ? 0.944 21.868 9.258 1.00 30.44 137 ALA A C 1
ATOM 1042 O O . ALA A 1 137 ? 2.166 21.811 9.173 1.00 30.44 137 ALA A O 1
ATOM 1043 N N . SER A 1 138 ? 0.297 23.034 9.286 1.00 24.02 138 SER A N 1
ATOM 1044 C CA . SER A 1 138 ? 0.931 24.325 9.550 1.00 24.02 138 SER A CA 1
ATOM 1045 C C . SER A 1 138 ? 0.615 24.700 10.993 1.00 24.02 138 SER A C 1
ATOM 1047 O O . SER A 1 138 ? -0.540 24.939 11.336 1.00 24.02 138 SER A O 1
ATOM 1049 N N . ARG A 1 139 ? 1.635 24.729 11.858 1.00 27.23 139 ARG A N 1
ATOM 1050 C CA . ARG A 1 139 ? 1.502 25.346 13.181 1.00 27.23 139 ARG A CA 1
ATOM 1051 C C . ARG A 1 139 ? 1.343 26.851 12.975 1.00 27.23 139 ARG A C 1
ATOM 1053 O O . ARG A 1 139 ? 2.284 27.505 12.533 1.00 27.23 139 ARG A O 1
ATOM 1060 N N . ARG A 1 140 ? 0.185 27.401 13.327 1.00 24.66 140 ARG A N 1
ATOM 1061 C CA . ARG A 1 140 ? 0.071 28.804 13.735 1.00 24.66 140 ARG A CA 1
ATOM 1062 C C . ARG A 1 140 ? -0.475 28.824 15.151 1.00 24.66 140 ARG A C 1
ATOM 1064 O O . ARG A 1 140 ? -1.588 28.373 15.392 1.00 24.66 140 ARG A O 1
ATOM 1071 N N . ALA A 1 141 ? 0.361 29.296 16.067 1.00 33.94 141 ALA A N 1
ATOM 1072 C CA . ALA A 1 141 ? -0.063 29.731 17.381 1.00 33.94 141 ALA A CA 1
ATOM 1073 C C . ALA A 1 141 ? -0.943 30.977 17.216 1.00 33.94 141 ALA A C 1
ATOM 1075 O O . ALA A 1 141 ? -0.579 31.875 16.459 1.00 33.94 141 ALA A O 1
ATOM 1076 N N . TRP A 1 142 ? -2.063 31.023 17.929 1.00 25.38 142 TRP A N 1
ATOM 1077 C CA . TRP A 1 142 ? -2.788 32.258 18.214 1.00 25.38 142 TRP A CA 1
ATOM 1078 C C . TRP A 1 142 ? -3.175 32.246 19.699 1.00 25.38 142 TRP A C 1
ATOM 1080 O O . TRP A 1 142 ? -3.588 31.192 20.190 1.00 25.38 142 TRP A O 1
ATOM 1090 N N . PRO A 1 143 ? -2.971 33.358 20.428 1.00 26.61 143 PRO A N 1
ATOM 1091 C CA . PRO A 1 143 ? -3.278 33.451 21.848 1.00 26.61 143 PRO A CA 1
ATOM 1092 C C . PRO A 1 143 ? -4.778 33.671 22.084 1.00 26.61 143 PRO A C 1
ATOM 1094 O O . PRO A 1 143 ? -5.490 34.170 21.213 1.00 26.61 143 PRO A O 1
ATOM 1097 N N . CYS A 1 144 ? -5.220 33.295 23.284 1.00 21.52 144 CYS A N 1
ATOM 1098 C CA . CYS A 1 144 ? -6.563 33.519 23.808 1.00 21.52 144 CYS A CA 1
ATOM 1099 C C . CYS A 1 144 ? -6.995 34.988 23.751 1.00 21.52 144 CYS A C 1
ATOM 1101 O O . CYS A 1 144 ? -6.227 35.879 24.120 1.00 21.52 144 CYS A O 1
ATOM 1103 N N . SER A 1 145 ? -8.273 35.198 23.445 1.00 30.08 145 SER A N 1
ATOM 1104 C CA . SER A 1 145 ? -9.199 36.083 24.167 1.00 30.08 145 SER A CA 1
ATOM 1105 C C . SER A 1 145 ? -10.617 35.584 23.920 1.00 30.08 145 SER A C 1
ATOM 1107 O O . SER A 1 145 ? -10.904 35.258 22.746 1.00 30.08 145 SER A O 1
#